Protein AF-A0AAC9FGS7-F1 (afdb_monomer)

Organism: Sphingopyxis macrogoltabida (NCBI:txid33050)

Foldseek 3Di:
DDDDDDDDDDPDPPPPPPPPPQPDEDDQDDQAAWWDWPLAFIWGQDPQAIDTHPDPDGWHWDWDRDSRYIKIWTQKAWEQDPNGIDIDGHDTDIWDWDDDPNFTWIWDFYHPVRDIITIGGDPHRYD

Mean predicted aligned error: 11.91 Å

Solvent-accessible surface area (backbone atoms only — not comparable to full-atom values): 7843 Å² total; per-residue (Å²): 136,88,83,83,82,78,75,93,83,84,85,86,84,84,80,82,75,69,77,76,79,71,60,74,73,57,81,85,67,80,85,65,30,13,26,42,40,86,81,40,67,31,38,27,33,51,98,86,21,35,29,54,47,87,51,88,60,67,40,61,65,45,85,42,87,48,82,82,25,46,35,43,37,36,43,42,46,44,38,74,54,98,92,39,56,44,76,44,81,38,93,80,35,80,30,46,43,41,76,56,97,91,39,64,28,43,39,43,62,32,46,95,86,49,50,72,46,68,25,38,62,46,95,48,71,75,98

Structure (mmCIF, N/CA/C/O backbone):
data_AF-A0AAC9FGS7-F1
#
_entry.id   AF-A0AAC9FGS7-F1
#
loop_
_atom_site.group_PDB
_atom_site.id
_atom_site.type_symbol
_atom_site.label_atom_id
_atom_site.label_alt_id
_atom_site.label_comp_id
_atom_site.label_asym_id
_atom_site.label_entity_id
_atom_site.label_seq_id
_atom_site.pdbx_PDB_ins_code
_atom_site.Cartn_x
_atom_site.Cartn_y
_atom_site.Cartn_z
_atom_site.occupancy
_atom_site.B_iso_or_equiv
_atom_site.auth_seq_id
_atom_site.auth_comp_id
_atom_site.auth_asym_id
_atom_site.auth_atom_id
_atom_site.pdbx_PDB_model_num
ATOM 1 N N . MET A 1 1 ? -31.570 -59.814 35.581 1.00 42.78 1 MET A N 1
ATOM 2 C CA . MET A 1 1 ? -30.372 -59.520 34.770 1.00 42.78 1 MET A CA 1
ATOM 3 C C . MET A 1 1 ? -30.501 -58.082 34.273 1.00 42.78 1 MET A C 1
ATOM 5 O O . MET A 1 1 ? -31.393 -57.783 33.501 1.00 42.78 1 MET A O 1
ATOM 9 N N . ILE A 1 2 ? -29.715 -57.216 34.911 1.00 44.09 2 ILE A N 1
ATOM 10 C CA . ILE A 1 2 ? -29.391 -55.788 34.726 1.00 44.09 2 ILE A CA 1
ATOM 11 C C . ILE A 1 2 ? -30.203 -54.980 33.689 1.00 44.09 2 ILE A C 1
ATOM 13 O O . ILE A 1 2 ? -29.924 -54.978 32.493 1.00 44.09 2 ILE A O 1
ATOM 17 N N . GLN A 1 3 ? -31.130 -54.186 34.225 1.00 46.97 3 GLN A N 1
ATOM 18 C CA . GLN A 1 3 ? -31.809 -53.052 33.604 1.00 46.97 3 GLN A CA 1
ATOM 19 C C . GLN A 1 3 ? -30.875 -51.831 33.690 1.00 46.97 3 GLN A C 1
ATOM 21 O O . GLN A 1 3 ? -30.585 -51.348 34.783 1.00 46.97 3 GLN A O 1
ATOM 26 N N . ARG A 1 4 ? -30.326 -51.375 32.555 1.00 49.75 4 ARG A N 1
ATOM 27 C CA . ARG A 1 4 ? -29.448 -50.194 32.508 1.00 49.75 4 ARG A CA 1
ATOM 28 C C . ARG A 1 4 ? -30.277 -48.920 32.385 1.00 49.75 4 ARG A C 1
ATOM 30 O O . ARG A 1 4 ? -30.693 -48.531 31.299 1.00 49.75 4 ARG A O 1
ATOM 37 N N . SER A 1 5 ? -30.476 -48.274 33.524 1.00 53.34 5 SER A N 1
ATOM 38 C CA . SER A 1 5 ? -30.871 -46.875 33.632 1.00 53.34 5 SER A CA 1
ATOM 39 C C . SER A 1 5 ? -29.739 -45.995 33.090 1.00 53.34 5 SER A C 1
ATOM 41 O O . SER A 1 5 ? -28.646 -45.997 33.651 1.00 53.34 5 SER A O 1
ATOM 43 N N . TYR A 1 6 ? -29.985 -45.247 32.016 1.00 52.84 6 TYR A N 1
ATOM 44 C CA . TYR A 1 6 ? -29.113 -44.151 31.584 1.00 52.84 6 TYR A CA 1
ATOM 45 C C . TYR A 1 6 ? -29.773 -42.837 32.019 1.00 52.84 6 TYR A C 1
ATOM 47 O O . TYR A 1 6 ? -30.696 -42.375 31.344 1.00 52.84 6 TYR A O 1
ATOM 55 N N . PRO A 1 7 ? -29.393 -42.260 33.173 1.00 50.53 7 PRO A N 1
ATOM 56 C CA . PRO A 1 7 ? -29.970 -41.006 33.612 1.00 50.53 7 PRO A CA 1
ATOM 57 C C . PRO A 1 7 ? -29.414 -39.865 32.757 1.00 50.53 7 PRO A C 1
ATOM 59 O O . PRO A 1 7 ? -28.215 -39.790 32.500 1.00 50.53 7 PRO A O 1
ATOM 62 N N . LEU A 1 8 ? -30.326 -38.995 32.321 1.00 53.66 8 LEU A N 1
ATOM 63 C CA . LEU A 1 8 ? -30.176 -37.539 32.285 1.00 53.66 8 LEU A CA 1
ATOM 64 C C . LEU A 1 8 ? -28.730 -37.017 32.406 1.00 53.66 8 LEU A C 1
ATOM 66 O O . LEU A 1 8 ? -28.298 -36.682 33.504 1.00 53.66 8 LEU A O 1
ATOM 70 N N . LEU A 1 9 ? -27.989 -36.902 31.301 1.00 50.91 9 LEU A N 1
ATOM 71 C CA . LEU A 1 9 ? -26.685 -36.214 31.305 1.00 50.91 9 LEU A CA 1
ATOM 72 C C . LEU A 1 9 ? -26.233 -35.748 29.907 1.00 50.91 9 LEU A C 1
ATOM 74 O O . LEU A 1 9 ? -25.047 -35.746 29.603 1.00 50.91 9 LEU A O 1
ATOM 78 N N . ALA A 1 10 ? -27.167 -35.364 29.030 1.00 50.75 10 ALA A N 1
ATOM 79 C CA . ALA A 1 10 ? -26.834 -35.007 27.642 1.00 50.75 10 ALA A CA 1
ATOM 80 C C . ALA A 1 10 ? -27.343 -33.632 27.162 1.00 50.75 10 ALA A C 1
ATOM 82 O O . ALA A 1 10 ? -27.216 -33.328 25.982 1.00 50.75 10 ALA A O 1
ATOM 83 N N . ALA A 1 11 ? -27.898 -32.779 28.032 1.00 52.78 11 ALA A N 1
ATOM 84 C CA . ALA A 1 11 ? -28.608 -31.565 27.596 1.00 52.78 11 ALA A CA 1
ATOM 85 C C . ALA A 1 11 ? -28.064 -30.240 28.173 1.00 52.78 11 ALA A C 1
ATOM 87 O O . ALA A 1 11 ? -28.842 -29.325 28.418 1.00 52.78 11 ALA A O 1
ATOM 88 N N . LEU A 1 12 ? -26.752 -30.116 28.416 1.00 54.19 12 LEU A N 1
ATOM 89 C CA . LEU A 1 12 ? -26.178 -28.928 29.082 1.00 54.19 12 LEU A CA 1
ATOM 90 C C . LEU A 1 12 ? -24.986 -28.259 28.368 1.00 54.19 12 LEU A C 1
ATOM 92 O O . LEU A 1 12 ? -24.291 -27.467 28.991 1.00 54.19 12 LEU A O 1
ATOM 96 N N . PHE A 1 13 ? -24.745 -28.521 27.076 1.00 54.09 13 PHE A N 1
ATOM 97 C CA . PHE A 1 13 ? -23.481 -28.103 26.435 1.00 54.09 13 PHE A CA 1
ATOM 98 C C . PHE A 1 13 ? -23.539 -27.252 25.157 1.00 54.09 13 PHE A C 1
ATOM 100 O O . PHE A 1 13 ? -22.510 -27.127 24.505 1.00 54.09 13 PHE A O 1
ATOM 107 N N . LEU A 1 14 ? -24.656 -26.620 24.771 1.00 52.94 14 LEU A N 1
ATOM 108 C CA . LEU A 1 14 ? -24.696 -25.913 23.469 1.00 52.94 14 LEU A CA 1
ATOM 109 C C . LEU A 1 14 ? -25.181 -24.457 23.478 1.00 52.94 14 LEU A C 1
ATOM 111 O O . LEU A 1 14 ? -25.520 -23.933 22.424 1.00 52.94 14 LEU A O 1
ATOM 115 N N . SER A 1 15 ? -25.157 -23.758 24.616 1.00 51.97 15 SER A N 1
ATOM 116 C CA . SER A 1 15 ? -25.495 -22.323 24.652 1.00 51.97 15 SER A CA 1
ATOM 117 C C . SER A 1 15 ? -24.362 -21.418 25.137 1.00 51.97 15 SER A C 1
ATOM 119 O O . SER A 1 15 ? -24.624 -20.369 25.722 1.00 51.97 15 SER A O 1
ATOM 121 N N . SER A 1 16 ? -23.102 -21.762 24.862 1.00 48.84 16 SER A N 1
ATOM 122 C CA . SER A 1 16 ? -22.055 -20.736 24.796 1.00 48.84 16 SER A CA 1
ATOM 123 C C . SER A 1 16 ? -22.113 -20.082 23.418 1.00 48.84 16 SER A C 1
ATOM 125 O O . SER A 1 16 ? -21.294 -20.353 22.544 1.00 48.84 16 SER A O 1
ATOM 127 N N . CYS A 1 17 ? -23.104 -19.203 23.229 1.00 62.75 17 CYS A N 1
ATOM 128 C CA . CYS A 1 17 ? -22.972 -18.081 22.304 1.00 62.75 17 CYS A CA 1
ATOM 129 C C . CYS A 1 17 ? -21.838 -17.215 22.852 1.00 62.75 17 CYS A C 1
ATOM 131 O O . CYS A 1 17 ? -22.074 -16.272 23.604 1.00 62.75 17 CYS A O 1
ATOM 133 N N . SER A 1 18 ? -20.598 -17.592 22.545 1.00 52.81 18 SER A N 1
ATOM 134 C CA . SER A 1 18 ? -19.448 -16.722 22.719 1.00 52.81 18 SER A CA 1
ATOM 135 C C . SER A 1 18 ? -19.808 -15.417 22.022 1.00 52.81 18 SER A C 1
ATOM 137 O O . SER A 1 18 ? -19.987 -15.407 20.803 1.00 52.81 18 SER A O 1
ATOM 139 N N . SER A 1 19 ? -20.004 -14.342 22.787 1.00 54.31 19 SER A N 1
ATOM 140 C CA . SER A 1 19 ? -20.103 -13.011 22.213 1.00 54.31 19 SER A CA 1
ATOM 141 C C . SER A 1 19 ? -18.804 -12.807 21.455 1.00 54.31 19 SER A C 1
ATOM 143 O O . SER A 1 19 ? -17.740 -12.682 22.060 1.00 54.31 19 SER A O 1
ATOM 145 N N . VAL A 1 20 ? -18.867 -12.891 20.128 1.00 55.31 20 VAL A N 1
ATOM 146 C CA . VAL A 1 20 ? -17.764 -12.449 19.291 1.00 55.31 20 VAL A CA 1
ATOM 147 C C . VAL A 1 20 ? -17.617 -10.978 19.639 1.00 55.31 20 VAL A C 1
ATOM 149 O O . VAL A 1 20 ? -18.497 -10.185 19.311 1.00 55.31 20 VAL A O 1
ATOM 152 N N . ASP A 1 21 ? -16.570 -10.646 20.394 1.00 58.16 21 ASP A N 1
ATOM 153 C CA . ASP A 1 21 ? -16.188 -9.267 20.660 1.00 58.16 21 ASP A CA 1
ATOM 154 C C . ASP A 1 21 ? -15.822 -8.662 19.308 1.00 58.16 21 ASP A C 1
ATOM 156 O O . ASP A 1 21 ? -14.695 -8.783 18.819 1.00 58.16 21 ASP A O 1
ATOM 160 N N . GLU A 1 22 ? -16.830 -8.102 18.637 1.00 54.25 22 GLU A N 1
ATOM 161 C CA . GLU A 1 22 ? -16.632 -7.444 17.363 1.00 54.25 22 GLU A CA 1
ATOM 162 C C . GLU A 1 22 ? -15.659 -6.283 17.607 1.00 54.25 22 GLU A C 1
ATOM 164 O O . GLU A 1 22 ? -15.899 -5.436 18.478 1.00 54.25 22 GLU A O 1
ATOM 169 N N . PRO A 1 23 ? -14.527 -6.235 16.881 1.00 58.00 23 PRO A N 1
ATOM 170 C CA . PRO A 1 23 ? -13.547 -5.184 17.071 1.00 58.00 23 PRO A CA 1
ATOM 171 C C . PRO A 1 23 ? -14.216 -3.827 16.856 1.00 58.00 23 PRO A C 1
ATOM 173 O O . PRO A 1 23 ? -14.964 -3.631 15.895 1.00 58.00 23 PRO A O 1
ATOM 176 N N . ARG A 1 24 ? -13.950 -2.887 17.769 1.00 58.12 24 ARG A N 1
ATOM 177 C CA . ARG A 1 24 ? -14.553 -1.551 17.734 1.00 58.12 24 ARG A CA 1
ATOM 178 C C . ARG A 1 24 ? -14.324 -0.897 16.373 1.00 58.12 24 ARG A C 1
ATOM 180 O O . ARG A 1 24 ? -13.230 -0.975 15.811 1.00 58.12 24 ARG A O 1
ATOM 187 N N . ALA A 1 25 ? -15.357 -0.218 15.876 1.00 57.16 25 ALA A N 1
ATOM 188 C CA . ALA A 1 25 ? -15.261 0.571 14.659 1.00 57.16 25 ALA A CA 1
ATOM 189 C C . ALA A 1 25 ? -14.116 1.585 14.789 1.00 57.16 25 ALA A C 1
ATOM 191 O O . ALA A 1 25 ? -14.049 2.343 15.756 1.00 57.16 25 ALA A O 1
ATOM 192 N N . VAL A 1 26 ? -13.210 1.569 13.817 1.00 61.78 26 VAL A N 1
ATOM 193 C CA . VAL A 1 26 ? -12.047 2.455 13.793 1.00 61.78 26 VAL A CA 1
ATOM 194 C C . VAL A 1 26 ? -12.418 3.810 13.181 1.00 61.78 26 VAL A C 1
ATOM 196 O O . VAL A 1 26 ? -13.411 3.907 12.452 1.00 61.78 26 VAL A O 1
ATOM 199 N N . ASP A 1 27 ? -11.632 4.846 13.494 1.00 63.97 27 ASP A N 1
ATOM 200 C CA . ASP A 1 27 ? -11.734 6.186 12.907 1.00 63.97 27 ASP A CA 1
ATOM 201 C C . ASP A 1 27 ? -11.854 6.100 11.370 1.00 63.97 27 ASP A C 1
ATOM 203 O O . ASP A 1 27 ? -11.002 5.472 10.734 1.00 63.97 27 ASP A O 1
ATOM 207 N N . PRO A 1 28 ? -12.911 6.678 10.761 1.00 59.09 28 PRO A N 1
ATOM 208 C CA . PRO A 1 28 ? -13.094 6.681 9.315 1.00 59.09 28 PRO A CA 1
ATOM 209 C C . PRO A 1 28 ? -12.153 7.639 8.562 1.00 59.09 28 PRO A C 1
ATOM 211 O O . PRO A 1 28 ? -12.255 7.735 7.337 1.00 59.09 28 PRO A O 1
ATOM 214 N N . ALA A 1 29 ? -11.290 8.391 9.254 1.00 67.31 29 ALA A N 1
ATOM 215 C CA . ALA A 1 29 ? -10.366 9.322 8.622 1.00 67.31 29 ALA A CA 1
ATOM 216 C C . ALA A 1 29 ? -9.437 8.606 7.617 1.00 67.31 29 ALA A C 1
ATOM 218 O O . ALA A 1 29 ? -8.874 7.555 7.939 1.00 67.31 29 ALA A O 1
ATOM 219 N N . PRO A 1 30 ? -9.231 9.168 6.408 1.00 70.75 30 PRO A N 1
ATOM 220 C CA . PRO A 1 30 ? -8.329 8.604 5.410 1.00 70.75 30 PRO A CA 1
ATOM 221 C C . PRO A 1 30 ? -6.943 8.284 5.979 1.00 70.75 30 PRO A C 1
ATOM 223 O O . PRO A 1 30 ? -6.328 9.114 6.651 1.00 70.75 30 PRO A O 1
ATOM 226 N N . VAL A 1 31 ? -6.406 7.106 5.652 1.00 80.88 31 VAL A N 1
ATOM 227 C CA . VAL A 1 31 ? -5.071 6.671 6.088 1.00 80.88 31 VAL A CA 1
ATOM 228 C C . VAL A 1 31 ? -3.966 7.294 5.243 1.00 80.88 31 VAL A C 1
ATOM 230 O O . VAL A 1 31 ? -3.212 6.617 4.552 1.00 80.88 31 VAL A O 1
ATOM 233 N N . LEU A 1 32 ? -3.855 8.618 5.301 1.00 88.12 32 LEU A N 1
ATOM 234 C CA . LEU A 1 32 ? -2.857 9.367 4.544 1.00 88.12 32 LEU A CA 1
ATOM 235 C C . LEU A 1 32 ? -1.447 9.196 5.127 1.00 88.12 32 LEU A C 1
ATOM 237 O O . LEU A 1 32 ? -1.235 9.168 6.348 1.00 88.12 32 LEU A O 1
ATOM 241 N N . GLY A 1 33 ? -0.467 9.137 4.231 1.00 90.56 33 GLY A N 1
ATOM 242 C CA . GLY A 1 33 ? 0.951 9.109 4.568 1.00 90.5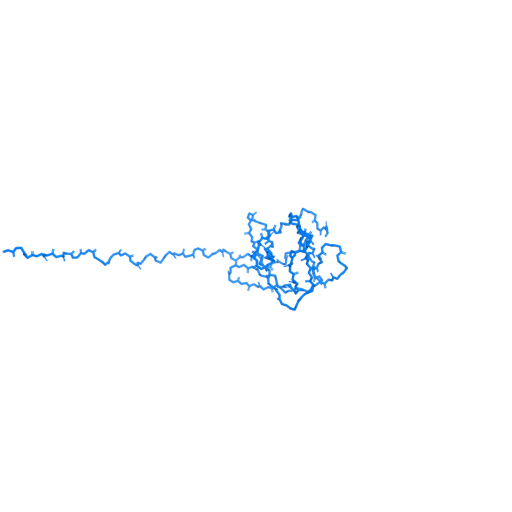6 33 GLY A CA 1
ATOM 243 C C . GLY A 1 33 ? 1.752 8.110 3.744 1.00 90.56 33 GLY A C 1
ATOM 244 O O . GLY A 1 33 ? 1.266 7.528 2.774 1.00 90.56 33 GLY A O 1
ATOM 245 N N . CYS A 1 34 ? 2.998 7.933 4.161 1.00 91.50 34 CYS A N 1
ATOM 246 C CA . CYS A 1 34 ? 3.904 6.931 3.631 1.00 91.50 34 CYS A CA 1
ATOM 247 C C . CYS A 1 34 ? 3.746 5.609 4.395 1.00 91.50 34 CYS A C 1
ATOM 249 O O . CYS A 1 34 ? 3.671 5.598 5.627 1.00 91.50 34 CYS A O 1
ATOM 251 N N . TYR A 1 35 ? 3.761 4.496 3.667 1.00 92.38 35 TYR A N 1
ATOM 252 C CA . TYR A 1 35 ? 3.795 3.153 4.223 1.00 92.38 35 TYR A CA 1
ATOM 253 C C . TYR A 1 35 ? 4.913 2.336 3.594 1.00 92.38 35 TYR A C 1
ATOM 255 O O . TYR A 1 35 ? 5.089 2.335 2.377 1.00 92.38 35 TYR A O 1
ATOM 263 N N . VAL A 1 36 ? 5.628 1.582 4.422 1.00 92.31 36 VAL A N 1
ATOM 264 C CA . VAL A 1 36 ? 6.750 0.743 3.992 1.00 92.31 36 VAL A CA 1
ATOM 265 C C . VAL A 1 36 ? 6.568 -0.692 4.469 1.00 92.31 36 VAL A C 1
ATOM 267 O O . VAL A 1 36 ? 5.994 -0.944 5.533 1.00 92.31 36 VAL A O 1
ATOM 270 N N . ALA A 1 37 ? 7.077 -1.629 3.678 1.00 90.88 37 ALA A N 1
ATOM 271 C CA . ALA A 1 37 ? 7.221 -3.031 4.032 1.00 90.88 37 ALA A CA 1
ATOM 272 C C . ALA A 1 37 ? 8.607 -3.510 3.587 1.00 90.88 37 ALA A C 1
ATOM 274 O O . ALA A 1 37 ? 9.203 -2.951 2.667 1.00 90.88 37 ALA A O 1
ATOM 275 N N . VAL A 1 38 ? 9.128 -4.532 4.262 1.00 85.94 38 VAL A N 1
ATOM 276 C CA . VAL A 1 38 ? 10.418 -5.136 3.909 1.00 85.94 38 VAL A CA 1
ATOM 277 C C . VAL A 1 38 ? 10.300 -5.796 2.530 1.00 85.94 38 VAL A C 1
ATOM 279 O O . VAL A 1 38 ? 9.303 -6.469 2.256 1.00 85.94 38 VAL A O 1
ATOM 282 N N . ASP A 1 39 ? 11.302 -5.571 1.678 1.00 83.38 39 ASP A N 1
ATOM 283 C CA . ASP A 1 39 ? 11.415 -6.106 0.311 1.00 83.38 39 ASP A CA 1
ATOM 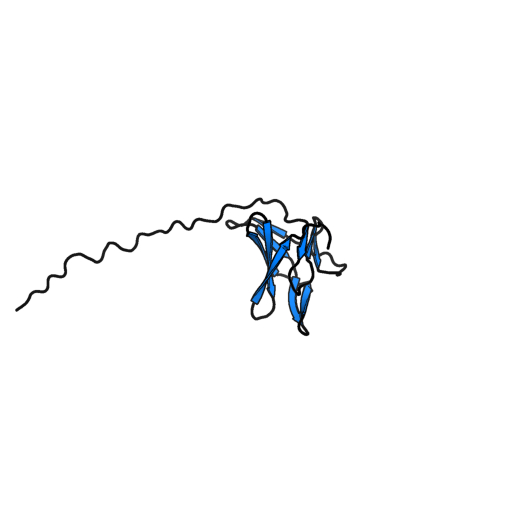284 C C . ASP A 1 39 ? 10.262 -5.737 -0.638 1.00 83.38 39 ASP A C 1
ATOM 286 O O . ASP A 1 39 ? 10.010 -6.433 -1.622 1.00 83.38 39 ASP A O 1
ATOM 290 N N . ALA A 1 40 ? 9.554 -4.639 -0.359 1.00 84.25 40 ALA A N 1
ATOM 291 C CA . ALA A 1 40 ? 8.430 -4.176 -1.162 1.00 84.25 40 ALA A CA 1
ATOM 292 C C . ALA A 1 40 ? 8.523 -2.662 -1.441 1.00 84.25 40 ALA A C 1
ATOM 294 O O . ALA A 1 40 ? 8.903 -1.900 -0.547 1.00 84.25 40 ALA A O 1
ATOM 295 N N . PRO A 1 41 ? 8.137 -2.186 -2.641 1.00 86.75 41 PRO A N 1
ATOM 296 C CA . PRO A 1 41 ? 8.029 -0.756 -2.917 1.00 86.75 41 PRO A CA 1
ATOM 297 C C . PRO A 1 41 ? 7.137 -0.031 -1.905 1.00 86.75 41 PRO A C 1
ATOM 299 O O . PRO A 1 41 ? 6.097 -0.555 -1.497 1.00 86.75 41 PRO A O 1
ATOM 302 N N . ALA A 1 42 ? 7.530 1.184 -1.522 1.00 90.25 42 ALA A N 1
ATOM 303 C CA . ALA A 1 42 ? 6.766 2.004 -0.592 1.00 90.25 42 ALA A CA 1
ATOM 304 C C . ALA A 1 42 ? 5.421 2.450 -1.191 1.00 90.25 42 ALA A C 1
ATOM 306 O O . ALA A 1 42 ? 5.298 2.624 -2.402 1.00 90.25 42 ALA A O 1
ATOM 307 N N . LEU A 1 43 ? 4.414 2.651 -0.343 1.00 89.44 43 LEU A N 1
ATOM 308 C CA . LEU A 1 43 ? 3.093 3.132 -0.736 1.00 89.44 43 LEU A CA 1
ATOM 309 C C . LEU A 1 43 ? 2.887 4.537 -0.182 1.00 89.44 43 LEU A C 1
ATOM 311 O O . LEU A 1 43 ? 2.883 4.744 1.032 1.00 89.44 43 LEU A O 1
ATOM 315 N N . ARG A 1 44 ? 2.665 5.504 -1.067 1.00 91.50 44 ARG A N 1
ATOM 316 C CA . ARG A 1 44 ? 2.386 6.890 -0.694 1.00 91.50 44 ARG A CA 1
ATOM 317 C C . ARG A 1 44 ? 0.906 7.174 -0.909 1.00 91.50 44 ARG A C 1
ATOM 319 O O . ARG A 1 44 ? 0.466 7.346 -2.043 1.00 91.50 44 ARG A O 1
ATOM 326 N N . VAL A 1 45 ? 0.142 7.232 0.179 1.00 89.62 45 VAL A N 1
ATOM 327 C CA . VAL A 1 45 ? -1.310 7.454 0.172 1.00 89.62 45 VAL A CA 1
ATOM 328 C C . VAL A 1 45 ? -1.597 8.938 0.397 1.00 89.62 45 VAL A C 1
ATOM 330 O O . VAL A 1 45 ? -1.310 9.486 1.464 1.00 89.62 45 VAL A O 1
ATOM 333 N N . ARG A 1 46 ? -2.170 9.608 -0.604 1.00 90.25 46 ARG A N 1
ATOM 334 C CA . ARG A 1 46 ? -2.544 11.032 -0.568 1.00 90.25 46 ARG A CA 1
ATOM 335 C C . ARG A 1 46 ? -4.023 11.201 -0.903 1.00 90.25 46 ARG A C 1
ATOM 337 O O . ARG A 1 46 ? -4.682 10.262 -1.312 1.00 90.25 46 ARG A O 1
ATOM 344 N N . HIS A 1 47 ? -4.560 12.408 -0.754 1.00 87.69 47 HIS A N 1
ATOM 345 C CA . HIS A 1 47 ? -5.948 12.693 -1.143 1.00 87.69 47 HIS A CA 1
ATOM 346 C C . HIS A 1 47 ? -6.188 12.551 -2.658 1.00 87.69 47 HIS A C 1
ATOM 348 O O . HIS A 1 47 ? -7.316 12.312 -3.071 1.00 87.69 47 HIS A O 1
ATOM 354 N N . THR A 1 48 ? -5.140 12.682 -3.478 1.00 88.56 48 THR A N 1
ATOM 355 C CA . THR A 1 48 ? -5.204 12.532 -4.940 1.00 88.56 48 THR A CA 1
ATOM 356 C C . THR A 1 48 ? -5.114 11.088 -5.424 1.00 88.56 48 THR A C 1
ATOM 358 O O . THR A 1 48 ? -5.381 10.836 -6.594 1.00 88.56 48 THR A O 1
ATOM 361 N N . GLY A 1 49 ? -4.716 10.147 -4.566 1.00 88.44 49 GLY A N 1
ATOM 362 C CA . GLY A 1 49 ? -4.482 8.762 -4.961 1.00 88.44 49 GLY A CA 1
ATOM 363 C C . GLY A 1 49 ? -3.289 8.131 -4.249 1.00 88.44 49 GLY A C 1
ATOM 364 O O . GLY A 1 49 ? -2.787 8.648 -3.247 1.00 88.44 49 GLY A O 1
ATOM 365 N N . ILE A 1 50 ? -2.840 6.999 -4.782 1.00 88.19 50 ILE A N 1
ATOM 366 C CA . ILE A 1 50 ? -1.733 6.201 -4.258 1.00 88.19 50 ILE A CA 1
ATOM 367 C C . ILE A 1 50 ? -0.616 6.143 -5.288 1.00 88.19 50 ILE A C 1
ATOM 369 O O . ILE A 1 50 ? -0.859 5.858 -6.457 1.00 88.19 50 ILE A O 1
ATOM 373 N N . ARG A 1 51 ? 0.615 6.388 -4.841 1.00 89.56 51 ARG A N 1
ATOM 374 C CA . ARG A 1 51 ? 1.827 6.125 -5.627 1.00 89.56 51 ARG A CA 1
ATOM 375 C C . ARG A 1 51 ? 2.579 4.945 -5.040 1.00 89.56 51 ARG A C 1
ATOM 377 O O . ARG A 1 51 ? 2.578 4.758 -3.823 1.00 89.56 51 ARG A O 1
ATOM 384 N N . ILE A 1 52 ? 3.216 4.171 -5.912 1.00 87.19 52 ILE A N 1
ATOM 385 C CA . ILE A 1 52 ? 3.944 2.958 -5.543 1.00 87.19 52 ILE A CA 1
ATOM 386 C C . ILE A 1 52 ? 5.408 3.113 -5.943 1.00 87.19 52 ILE A C 1
ATOM 388 O O . ILE A 1 52 ? 5.726 3.262 -7.125 1.00 87.19 52 ILE A O 1
ATOM 392 N N . GLY A 1 53 ? 6.301 3.076 -4.958 1.00 87.12 53 GLY A N 1
ATOM 393 C CA . GLY A 1 53 ? 7.726 3.326 -5.140 1.00 87.12 53 GLY A CA 1
ATOM 394 C 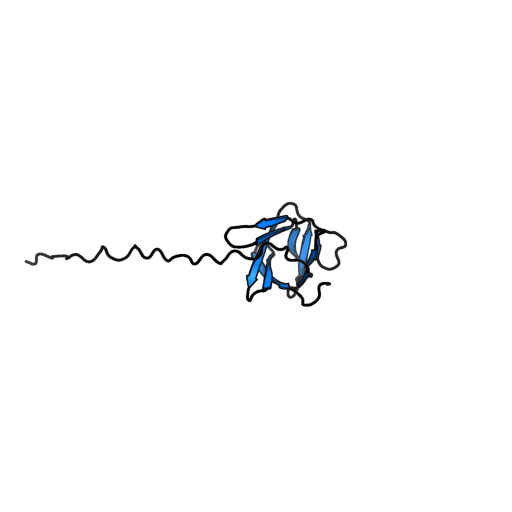C . GLY A 1 53 ? 7.978 4.625 -5.907 1.00 87.12 53 GLY A C 1
ATOM 395 O O . GLY A 1 53 ? 7.402 5.666 -5.603 1.00 87.12 53 GLY A O 1
ATOM 396 N N . GLN A 1 54 ? 8.819 4.544 -6.938 1.00 84.50 54 GLN A N 1
ATOM 397 C CA . GLN A 1 54 ? 9.171 5.680 -7.796 1.00 84.50 54 GLN A CA 1
ATOM 398 C C . GLN A 1 54 ? 8.248 5.840 -9.018 1.00 84.50 54 GLN A C 1
ATOM 400 O O . GLN A 1 54 ? 8.522 6.668 -9.887 1.00 84.50 54 GLN A O 1
ATOM 405 N N . ASN A 1 55 ? 7.153 5.074 -9.117 1.00 82.12 55 ASN A N 1
ATOM 406 C CA . ASN A 1 55 ? 6.244 5.171 -10.258 1.00 82.12 55 ASN A CA 1
ATOM 407 C C . ASN A 1 55 ? 5.603 6.585 -10.319 1.00 82.12 55 ASN A C 1
ATOM 409 O O . ASN A 1 55 ? 5.107 7.086 -9.295 1.00 82.12 55 ASN A O 1
ATOM 413 N N . PRO A 1 56 ? 5.644 7.279 -11.478 1.00 80.75 56 PRO A N 1
ATOM 414 C CA . PRO A 1 56 ? 4.969 8.564 -11.662 1.00 80.75 56 PRO A CA 1
ATOM 415 C C . PRO A 1 56 ? 3.438 8.472 -11.627 1.00 80.75 56 PRO A C 1
ATOM 417 O O . PRO A 1 56 ? 2.786 9.467 -11.311 1.00 80.75 56 PRO A O 1
ATOM 420 N N . GLU A 1 57 ? 2.870 7.308 -11.931 1.00 85.94 57 GLU A N 1
ATOM 421 C CA . GLU A 1 57 ? 1.429 7.087 -11.984 1.00 85.94 57 GLU A CA 1
ATOM 422 C C . GLU A 1 57 ? 0.778 7.180 -10.597 1.00 85.94 57 GLU A C 1
ATOM 424 O O . GLU A 1 57 ? 1.296 6.669 -9.599 1.00 85.94 57 GLU A O 1
ATOM 429 N N . VAL A 1 58 ? -0.382 7.838 -10.545 1.00 87.81 58 VAL A N 1
ATOM 430 C CA . VAL A 1 58 ? -1.207 7.969 -9.342 1.00 87.81 58 VAL A CA 1
ATOM 431 C C . VAL A 1 58 ? -2.445 7.104 -9.519 1.00 87.81 58 VAL A C 1
ATOM 433 O O . VAL A 1 58 ? -3.305 7.402 -10.345 1.00 87.81 58 VAL A O 1
ATOM 436 N N . LEU A 1 59 ? -2.548 6.050 -8.716 1.00 85.25 59 LEU A N 1
ATOM 437 C CA . LEU A 1 59 ? -3.696 5.159 -8.734 1.00 85.25 59 LEU A CA 1
ATOM 438 C C . LEU A 1 59 ? -4.844 5.764 -7.925 1.00 85.25 59 LEU A C 1
ATOM 440 O O . LEU A 1 59 ? -4.630 6.172 -6.775 1.00 85.25 59 LEU A O 1
ATOM 444 N N . PRO A 1 60 ? -6.071 5.803 -8.466 1.00 84.81 60 PRO A N 1
ATOM 445 C CA . PRO A 1 60 ? -7.225 6.161 -7.662 1.00 84.81 60 PRO A CA 1
ATOM 446 C C . PRO A 1 60 ? -7.446 5.084 -6.597 1.00 84.81 60 PRO A C 1
ATOM 448 O O . PRO A 1 60 ? -7.103 3.921 -6.785 1.00 84.81 60 PRO A O 1
ATOM 451 N N . PHE A 1 61 ? -8.056 5.445 -5.477 1.00 82.56 61 PHE A N 1
ATOM 452 C CA . PHE A 1 61 ? -8.505 4.465 -4.494 1.00 82.56 61 PHE A CA 1
ATOM 453 C C . PHE A 1 61 ? -9.892 4.836 -3.996 1.00 82.56 61 PHE A C 1
ATOM 455 O O . PHE A 1 61 ? -10.357 5.968 -4.154 1.00 82.56 61 PHE A O 1
ATOM 462 N N . ARG A 1 62 ? -10.545 3.879 -3.343 1.00 78.25 62 ARG A N 1
ATOM 463 C CA . ARG A 1 62 ? -11.810 4.105 -2.646 1.00 78.25 62 ARG A CA 1
ATOM 464 C C . ARG A 1 62 ? -11.700 3.663 -1.195 1.00 78.25 62 ARG A C 1
ATOM 466 O O . ARG A 1 62 ? -11.172 2.591 -0.907 1.00 78.25 62 ARG A O 1
ATOM 473 N N . TYR A 1 63 ? -12.217 4.500 -0.298 1.00 77.19 63 TYR A N 1
ATOM 474 C CA . TYR A 1 63 ? -12.407 4.153 1.106 1.00 77.19 63 TYR A CA 1
ATOM 475 C C . TYR A 1 63 ? -13.779 3.529 1.302 1.00 77.19 63 TYR A C 1
ATOM 477 O O . TYR A 1 63 ? -14.799 4.139 0.983 1.00 77.19 63 TYR A O 1
ATOM 485 N N . GLU A 1 64 ? -13.803 2.332 1.877 1.00 75.50 64 GLU A N 1
ATOM 486 C CA . GLU A 1 64 ? -15.038 1.665 2.260 1.00 75.50 64 GLU A CA 1
ATOM 487 C C . GLU A 1 64 ? -15.045 1.385 3.759 1.00 75.50 64 GLU A C 1
ATOM 489 O O . GLU A 1 64 ? -14.221 0.630 4.282 1.00 75.50 64 GLU A O 1
ATO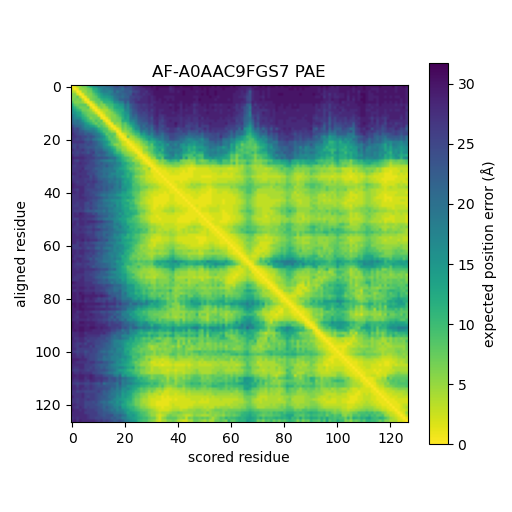M 494 N N . LYS A 1 65 ? -16.019 1.971 4.459 1.00 70.69 65 LYS A N 1
ATOM 495 C CA . LYS A 1 65 ? -16.284 1.639 5.857 1.00 70.69 65 LYS A CA 1
ATOM 496 C C . LYS A 1 65 ? -17.042 0.315 5.916 1.00 70.69 65 LYS A C 1
ATOM 498 O O . LYS A 1 65 ? -18.119 0.179 5.337 1.00 70.69 65 LYS A O 1
ATOM 503 N N . ARG A 1 66 ? -16.497 -0.664 6.633 1.00 67.81 66 ARG A N 1
ATOM 504 C CA . ARG A 1 66 ? -17.119 -1.970 6.885 1.00 67.81 66 ARG A CA 1
ATOM 505 C C . ARG A 1 66 ? -17.313 -2.159 8.393 1.00 67.81 66 ARG A C 1
ATOM 507 O O . ARG A 1 66 ? -16.699 -1.459 9.195 1.00 67.81 66 ARG A O 1
ATOM 514 N N . LYS A 1 67 ? -18.163 -3.114 8.794 1.00 56.22 67 LYS A N 1
ATOM 515 C CA . LYS A 1 67 ? -18.444 -3.399 10.219 1.00 56.22 67 LYS A CA 1
ATOM 516 C C . LYS A 1 67 ? -17.171 -3.643 11.047 1.00 56.22 67 LYS A C 1
ATOM 518 O O . LYS A 1 67 ? -17.106 -3.210 12.184 1.00 56.22 67 LYS A O 1
ATOM 523 N N . VAL A 1 68 ? -16.151 -4.264 10.447 1.00 58.28 68 VAL A N 1
ATOM 524 C CA . VAL A 1 68 ? -14.893 -4.667 11.108 1.00 58.28 68 VAL A CA 1
ATOM 525 C C . VAL A 1 68 ? -13.684 -3.781 10.760 1.00 58.28 68 VAL A C 1
ATOM 527 O O . VAL A 1 68 ? -12.544 -4.237 10.853 1.00 58.28 68 VAL A O 1
ATOM 530 N N . GLY A 1 69 ? -13.906 -2.541 10.305 1.00 64.00 69 GLY A N 1
ATOM 531 C CA . GLY A 1 69 ? -12.837 -1.572 10.022 1.00 64.00 69 GLY A CA 1
ATOM 532 C C . GLY A 1 69 ? -12.949 -0.898 8.654 1.00 64.00 69 GLY A C 1
ATOM 533 O O . GLY A 1 69 ? -14.034 -0.792 8.082 1.00 64.00 69 GLY A O 1
ATOM 534 N N . MET A 1 70 ? -11.817 -0.428 8.130 1.00 70.75 70 MET A N 1
ATOM 535 C CA . MET A 1 70 ? -11.745 0.244 6.833 1.00 70.75 70 MET A CA 1
ATOM 536 C C . MET A 1 70 ? -11.070 -0.626 5.774 1.00 70.75 70 MET A C 1
ATOM 538 O O . MET A 1 70 ? -10.076 -1.303 6.033 1.00 70.75 70 MET A O 1
ATOM 542 N N . VAL A 1 71 ? -11.607 -0.588 4.560 1.00 70.06 71 VAL A N 1
ATOM 543 C CA . VAL A 1 71 ? -11.021 -1.232 3.383 1.00 70.06 71 VAL A CA 1
ATOM 544 C C . VAL A 1 71 ? -10.567 -0.143 2.421 1.00 70.06 71 VAL A C 1
ATOM 546 O O . VAL A 1 71 ? -11.287 0.831 2.192 1.00 70.06 71 VAL A O 1
ATOM 549 N N . LEU A 1 72 ? -9.363 -0.316 1.880 1.00 74.62 7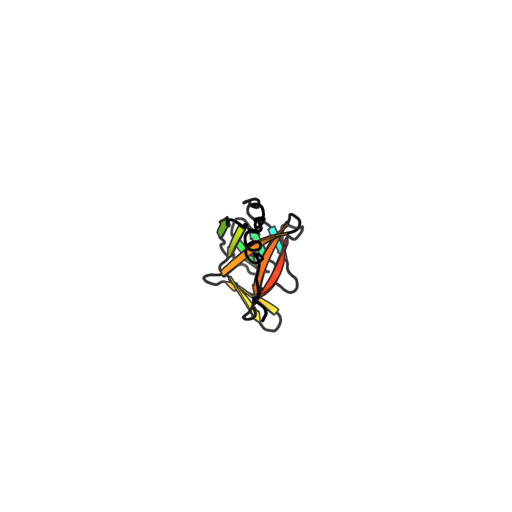2 LEU A N 1
ATOM 550 C CA . LEU A 1 72 ? -8.793 0.539 0.852 1.00 74.62 72 LEU A CA 1
ATOM 551 C C . LEU A 1 72 ? -8.796 -0.259 -0.455 1.00 74.62 72 LEU A C 1
ATOM 553 O O . LEU A 1 72 ? -8.021 -1.198 -0.624 1.00 74.62 72 LEU A O 1
ATOM 557 N N . ALA A 1 73 ? -9.708 0.068 -1.365 1.00 74.50 73 ALA A N 1
ATOM 558 C CA . ALA A 1 73 ? -9.760 -0.571 -2.677 1.00 74.50 73 ALA A CA 1
ATOM 559 C C . ALA A 1 73 ? -8.834 0.185 -3.635 1.00 74.50 73 ALA A C 1
ATOM 561 O O . ALA A 1 73 ? -9.013 1.391 -3.820 1.00 74.50 73 ALA A O 1
ATOM 562 N N . ILE A 1 74 ? -7.848 -0.511 -4.210 1.00 74.56 74 ILE A N 1
ATOM 563 C CA . ILE A 1 74 ? -6.832 0.076 -5.092 1.00 74.56 74 ILE A CA 1
ATOM 564 C C . ILE A 1 74 ? -6.715 -0.809 -6.341 1.00 74.56 74 ILE A C 1
ATOM 566 O O . ILE A 1 74 ? -6.513 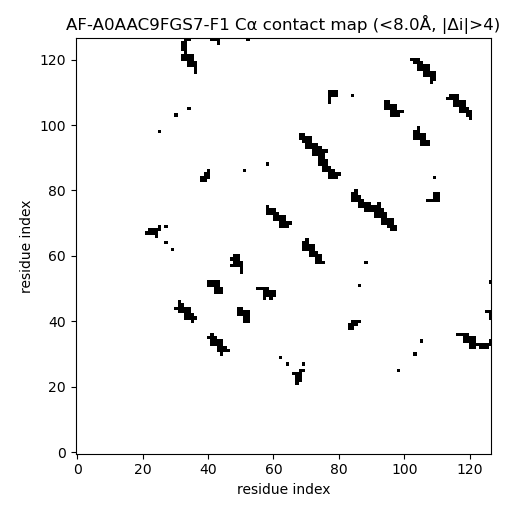-2.016 -6.203 1.00 74.56 74 ILE A O 1
ATOM 570 N N . PRO A 1 75 ? -6.808 -0.247 -7.554 1.00 71.56 75 PRO A N 1
ATOM 571 C CA . PRO A 1 75 ? -6.697 -0.991 -8.801 1.00 71.56 75 PRO A CA 1
ATOM 572 C C . PRO A 1 75 ? -5.227 -1.345 -9.103 1.00 71.56 75 PRO A C 1
ATOM 574 O O . PRO A 1 75 ? -4.570 -0.690 -9.911 1.00 71.56 75 PRO A O 1
ATOM 577 N N . MET A 1 76 ? -4.673 -2.360 -8.430 1.00 74.50 76 MET A N 1
ATOM 578 C CA . MET A 1 76 ? -3.286 -2.812 -8.631 1.00 74.50 76 MET A CA 1
ATOM 579 C C . MET A 1 76 ? -3.086 -4.312 -8.360 1.00 74.50 76 MET A C 1
ATOM 581 O O . MET A 1 76 ? -3.661 -4.858 -7.431 1.00 74.50 76 MET A O 1
ATOM 585 N N . VAL A 1 77 ? -2.243 -4.972 -9.155 1.00 72.69 77 VAL A N 1
ATOM 586 C CA . VAL A 1 77 ? -1.727 -6.334 -8.950 1.00 72.69 77 VAL A CA 1
ATOM 587 C C . VAL A 1 77 ? -0.399 -6.262 -8.215 1.00 72.69 77 VAL A C 1
ATOM 589 O O . VAL A 1 77 ? 0.442 -5.417 -8.519 1.00 72.69 77 VAL A O 1
ATOM 592 N N . ALA A 1 78 ? -0.186 -7.204 -7.301 1.00 74.88 78 ALA A N 1
ATOM 593 C CA . ALA A 1 78 ? 1.103 -7.445 -6.675 1.00 74.88 78 ALA A CA 1
ATOM 594 C C . ALA A 1 78 ? 1.606 -8.854 -7.040 1.00 74.88 78 ALA A C 1
ATOM 596 O O . ALA A 1 78 ? 0.950 -9.857 -6.747 1.00 74.88 78 ALA A O 1
ATOM 597 N N . SER A 1 79 ? 2.764 -8.939 -7.688 1.00 73.69 79 SER A N 1
ATOM 598 C CA . SER A 1 79 ? 3.368 -10.184 -8.171 1.00 73.69 79 SER A CA 1
ATOM 599 C C . SER A 1 79 ? 4.798 -10.345 -7.669 1.00 73.69 79 SER A C 1
ATOM 601 O O . SER A 1 79 ? 5.478 -9.363 -7.390 1.00 73.69 79 SER A O 1
ATOM 603 N N . VAL A 1 80 ? 5.275 -11.586 -7.593 1.00 75.19 80 VAL A N 1
ATOM 604 C CA . VAL A 1 80 ? 6.695 -11.882 -7.364 1.00 75.19 80 VAL A CA 1
ATOM 605 C C . VAL A 1 80 ? 7.347 -12.097 -8.729 1.00 75.19 80 VAL A C 1
ATOM 607 O O . VAL A 1 80 ? 6.944 -13.001 -9.458 1.00 75.19 80 VAL A O 1
ATOM 610 N N . SER A 1 81 ? 8.331 -11.276 -9.091 1.00 71.50 81 SER A N 1
ATOM 611 C CA . SER A 1 81 ? 9.048 -11.360 -10.369 1.00 71.50 81 SER A CA 1
ATOM 612 C C . SER A 1 81 ? 10.550 -11.226 -10.130 1.00 71.50 81 SER A C 1
ATOM 614 O O . SER A 1 81 ? 10.990 -10.319 -9.426 1.00 71.50 81 SER A O 1
ATOM 616 N N . GLY A 1 82 ? 11.350 -12.159 -10.658 1.00 71.94 82 GLY A N 1
ATOM 617 C CA . GLY A 1 82 ? 12.816 -12.116 -10.537 1.00 71.94 82 GLY A CA 1
ATOM 618 C C . GLY A 1 82 ? 13.356 -12.124 -9.098 1.00 71.94 82 GLY A C 1
ATOM 619 O O . GLY A 1 82 ? 14.442 -11.610 -8.858 1.00 71.94 82 GLY A O 1
ATOM 620 N N . GLY A 1 83 ? 12.598 -12.665 -8.137 1.00 71.75 83 GLY A N 1
ATOM 621 C CA . GLY A 1 83 ? 12.957 -12.665 -6.711 1.00 71.75 83 GLY A CA 1
ATOM 622 C C . GLY A 1 83 ? 12.556 -11.401 -5.939 1.00 71.75 83 GLY A C 1
ATOM 623 O O . GLY A 1 83 ? 12.798 -11.342 -4.737 1.00 71.75 83 GLY A O 1
ATOM 624 N N . GLY A 1 84 ? 11.919 -10.420 -6.589 1.00 71.56 84 GLY A N 1
ATOM 625 C CA . GLY A 1 84 ? 11.419 -9.192 -5.965 1.00 71.56 84 GLY A CA 1
ATOM 626 C C . GLY A 1 84 ? 9.896 -9.059 -6.020 1.00 71.56 84 GLY A C 1
ATOM 627 O O . GLY A 1 84 ? 9.226 -9.699 -6.834 1.00 71.56 84 GLY A O 1
ATOM 628 N N . LEU A 1 85 ? 9.346 -8.211 -5.147 1.00 76.44 85 LEU A N 1
ATOM 629 C CA . LEU A 1 85 ? 7.936 -7.823 -5.186 1.00 76.44 85 LEU A CA 1
ATOM 630 C C . LEU A 1 85 ? 7.733 -6.697 -6.205 1.00 76.44 85 LEU A C 1
ATOM 632 O O . LEU A 1 85 ? 8.342 -5.633 -6.107 1.00 76.44 85 LEU A O 1
ATOM 636 N N . GLU A 1 86 ? 6.844 -6.924 -7.165 1.00 75.56 86 GLU A N 1
ATOM 637 C CA . GLU A 1 86 ? 6.476 -5.976 -8.208 1.00 75.56 86 GLU A CA 1
ATOM 638 C C . GLU A 1 86 ? 4.992 -5.624 -8.104 1.00 75.56 86 GLU A C 1
ATOM 640 O O . GLU A 1 86 ? 4.141 -6.495 -7.927 1.00 75.56 86 GLU A O 1
ATOM 645 N N . PHE A 1 87 ? 4.678 -4.342 -8.255 1.00 77.25 87 PHE A N 1
ATOM 646 C CA . PHE A 1 87 ? 3.313 -3.845 -8.265 1.00 77.25 87 PHE A CA 1
ATOM 647 C C . PHE A 1 87 ? 2.977 -3.189 -9.5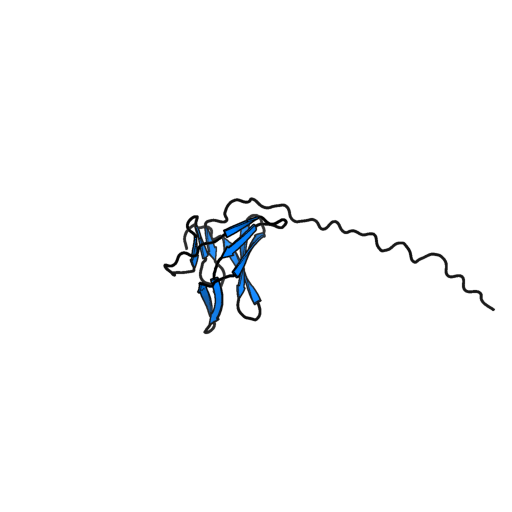94 1.00 77.25 87 PHE A C 1
ATOM 649 O O . PHE A 1 87 ? 3.755 -2.379 -10.098 1.00 77.25 87 PHE A O 1
ATOM 656 N N . ARG A 1 88 ? 1.800 -3.494 -10.137 1.00 72.00 88 ARG A N 1
ATOM 657 C CA . ARG A 1 88 ? 1.320 -2.958 -11.415 1.00 72.00 88 ARG A CA 1
ATOM 658 C C . ARG A 1 88 ? -0.129 -2.497 -11.299 1.00 72.00 88 ARG A C 1
ATOM 660 O O . ARG A 1 88 ? -0.856 -3.078 -10.504 1.00 72.00 88 ARG A O 1
ATOM 667 N N . PRO A 1 89 ? -0.582 -1.507 -12.080 1.00 68.56 89 PRO A N 1
ATOM 668 C CA . PRO A 1 89 ? -2.002 -1.173 -12.168 1.00 68.56 89 PRO A CA 1
ATOM 669 C C . PRO A 1 89 ? -2.825 -2.377 -12.648 1.00 68.56 89 PRO A C 1
ATOM 671 O O . PRO A 1 89 ? -2.352 -3.170 -13.463 1.00 68.56 89 PRO A O 1
ATOM 674 N N . ALA A 1 90 ? -4.053 -2.525 -12.155 1.00 69.75 90 ALA A N 1
ATOM 675 C CA . ALA A 1 90 ? -4.955 -3.602 -12.561 1.00 69.75 90 ALA A CA 1
ATOM 676 C C . ALA A 1 90 ? -6.419 -3.261 -12.290 1.00 69.75 90 ALA A C 1
ATOM 678 O O . ALA A 1 90 ? -6.700 -2.430 -11.443 1.00 69.75 90 ALA A O 1
ATOM 679 N N . ALA A 1 91 ? -7.357 -3.915 -12.978 1.00 57.72 91 ALA A N 1
ATOM 680 C CA . ALA A 1 91 ? -8.762 -3.507 -12.954 1.00 57.72 91 ALA A CA 1
ATOM 681 C C . ALA A 1 91 ? -9.421 -3.587 -11.561 1.00 57.72 91 ALA A C 1
ATOM 683 O O . ALA A 1 91 ? -10.155 -2.669 -11.206 1.00 57.72 91 ALA A O 1
ATOM 684 N N . GLU A 1 92 ? -9.158 -4.626 -10.757 1.00 53.91 92 GLU A N 1
ATOM 685 C CA . GLU A 1 92 ? -9.823 -4.805 -9.456 1.00 53.91 92 GLU A CA 1
ATOM 686 C C . GLU A 1 92 ? -8.961 -5.591 -8.453 1.00 53.91 92 GLU A C 1
ATOM 688 O O . GLU A 1 92 ? -8.754 -6.789 -8.627 1.00 53.91 92 GLU A O 1
ATOM 693 N N . HIS A 1 93 ? -8.506 -4.946 -7.368 1.00 64.62 93 HIS A N 1
ATOM 694 C CA . HIS A 1 93 ? -7.940 -5.616 -6.188 1.00 64.62 93 HIS A CA 1
ATOM 695 C C . HIS A 1 93 ? -8.286 -4.871 -4.890 1.00 64.62 93 HIS A C 1
ATOM 697 O O . HIS A 1 93 ? -8.563 -3.668 -4.869 1.00 64.62 93 HIS A O 1
ATOM 703 N N . PHE A 1 94 ? -8.279 -5.610 -3.780 1.00 57.56 94 PHE A N 1
ATOM 704 C CA . PHE A 1 94 ? -8.710 -5.121 -2.473 1.00 57.56 94 PHE A CA 1
ATOM 705 C C . PHE A 1 94 ? -7.583 -5.235 -1.456 1.00 57.56 94 PHE A C 1
ATOM 707 O O . PHE A 1 94 ? -6.990 -6.300 -1.290 1.00 57.56 94 PHE A O 1
ATOM 714 N N . TYR A 1 95 ? -7.349 -4.148 -0.726 1.00 71.25 95 TYR A N 1
ATOM 715 C CA . TYR A 1 95 ? -6.373 -4.087 0.351 1.00 71.25 95 TYR A CA 1
ATOM 716 C C . TYR A 1 95 ? -7.085 -3.803 1.662 1.00 71.25 95 TYR A C 1
ATOM 718 O O . TYR A 1 95 ? -7.973 -2.949 1.760 1.00 71.25 95 TYR A O 1
ATOM 726 N N . ARG A 1 96 ? -6.707 -4.539 2.703 1.00 65.12 96 ARG A N 1
ATOM 727 C CA . ARG A 1 96 ? -7.335 -4.377 4.011 1.00 65.12 96 ARG A CA 1
ATOM 728 C C . ARG A 1 96 ? -6.500 -3.436 4.858 1.00 65.12 96 ARG A C 1
ATOM 730 O O . ARG A 1 96 ? -5.314 -3.685 5.065 1.00 65.12 96 ARG A O 1
ATOM 737 N N . VAL A 1 97 ? -7.129 -2.391 5.384 1.00 70.12 97 VAL A N 1
ATOM 738 C CA . VAL A 1 97 ? -6.502 -1.551 6.399 1.00 70.12 97 VAL A CA 1
ATOM 739 C C . VAL A 1 97 ? -6.894 -2.099 7.763 1.00 70.12 97 VAL A C 1
ATOM 741 O O . VAL A 1 97 ? -8.070 -2.214 8.106 1.00 70.12 97 VAL A O 1
ATOM 744 N N . LEU A 1 98 ? -5.893 -2.481 8.539 1.00 74.38 98 LEU A N 1
ATOM 745 C CA . LEU A 1 98 ? -6.040 -2.953 9.905 1.00 74.38 98 LEU A CA 1
ATOM 746 C C . LEU A 1 98 ? -5.507 -1.888 10.852 1.00 74.38 98 LEU A C 1
ATOM 748 O O . LEU A 1 98 ? -4.541 -1.205 10.531 1.00 74.38 98 LEU A O 1
ATOM 752 N N . TRP A 1 99 ? -6.093 -1.776 12.039 1.00 74.00 99 TRP A N 1
ATOM 753 C CA . TRP A 1 99 ? -5.464 -1.035 13.125 1.00 74.00 99 TRP A CA 1
ATOM 754 C C . TRP A 1 99 ? -4.842 -2.017 14.095 1.00 74.00 99 TRP A C 1
ATOM 756 O O . TRP A 1 99 ? -5.528 -2.874 14.649 1.00 74.00 99 TRP A O 1
ATOM 766 N N . ARG A 1 100 ? -3.533 -1.889 14.291 1.00 75.38 100 ARG A N 1
ATOM 767 C CA . ARG A 1 100 ? -2.776 -2.643 15.290 1.00 75.38 100 ARG A CA 1
ATOM 768 C C . ARG A 1 100 ? -1.997 -1.640 16.123 1.00 75.38 100 ARG A C 1
ATOM 770 O O . ARG A 1 100 ? -1.406 -0.718 15.569 1.00 75.38 100 ARG A O 1
ATOM 777 N N . GLU A 1 101 ? -2.059 -1.780 17.446 1.00 79.56 101 GLU A N 1
ATOM 778 C CA . GLU A 1 101 ? -1.332 -0.902 18.382 1.00 79.56 101 GLU A CA 1
ATOM 779 C C . GLU A 1 101 ? -1.615 0.601 18.153 1.00 79.56 101 GLU A C 1
ATOM 781 O O . GLU A 1 101 ? -0.733 1.450 18.249 1.00 79.56 101 GLU A O 1
ATOM 786 N N . GLY A 1 102 ? -2.859 0.939 17.787 1.00 74.75 102 GLY A N 1
ATOM 787 C CA . GLY A 1 102 ? -3.283 2.322 17.537 1.00 74.75 102 GLY A CA 1
ATOM 788 C C . GLY A 1 102 ? -2.799 2.934 16.215 1.00 74.75 102 GLY A C 1
ATOM 789 O O . GLY A 1 102 ? -3.012 4.124 15.998 1.00 74.75 102 GLY A O 1
ATOM 790 N N . LYS A 1 103 ? -2.176 2.155 15.318 1.00 78.75 103 LYS A N 1
ATOM 791 C CA . LYS A 1 103 ? -1.658 2.638 14.027 1.00 78.75 103 LYS A CA 1
ATOM 792 C C . LYS A 1 103 ? -2.275 1.885 12.841 1.00 78.75 103 LYS A C 1
ATOM 794 O O . LYS A 1 103 ? -2.535 0.684 12.961 1.00 78.75 103 LYS A O 1
ATOM 799 N N . PRO A 1 104 ? -2.479 2.556 11.690 1.00 82.25 104 PRO A N 1
ATOM 800 C CA . PRO A 1 104 ? -2.934 1.894 10.477 1.00 82.25 104 PRO A CA 1
ATOM 801 C C . PRO A 1 104 ? -1.828 1.008 9.893 1.00 82.25 104 PRO A C 1
ATOM 803 O O . PRO A 1 104 ? -0.662 1.404 9.805 1.00 82.25 104 PRO A O 1
ATOM 806 N N . VAL A 1 105 ? -2.222 -0.187 9.468 1.00 82.69 105 VAL A N 1
ATOM 807 C CA . VAL A 1 105 ? -1.401 -1.184 8.783 1.00 82.69 105 VAL A CA 1
ATOM 808 C C . VAL A 1 105 ? -2.141 -1.609 7.522 1.00 82.69 105 VAL A C 1
ATOM 810 O O . VAL A 1 105 ? -3.289 -2.046 7.597 1.00 82.69 105 VAL A O 1
ATOM 813 N N . ILE A 1 106 ? -1.500 -1.505 6.362 1.00 85.31 106 ILE A N 1
ATOM 814 C CA . ILE A 1 106 ? -2.088 -1.937 5.088 1.00 85.31 106 ILE A CA 1
ATOM 815 C C . ILE A 1 106 ? -1.627 -3.371 4.816 1.00 85.31 106 ILE A C 1
ATOM 817 O O . ILE A 1 106 ? -0.435 -3.654 4.787 1.00 85.31 106 ILE A O 1
ATOM 821 N N . ASN A 1 107 ? -2.565 -4.303 4.673 1.00 82.44 107 ASN A N 1
ATOM 822 C CA . ASN A 1 107 ? -2.268 -5.695 4.337 1.00 82.44 107 ASN A CA 1
ATOM 823 C C . ASN A 1 107 ? -2.360 -5.890 2.828 1.00 82.44 107 ASN A C 1
ATOM 825 O O . ASN A 1 107 ? -3.402 -5.623 2.225 1.00 82.44 107 ASN A O 1
ATOM 829 N N . VAL A 1 108 ? -1.272 -6.385 2.249 1.00 81.06 108 VAL A N 1
ATOM 830 C CA . VAL A 1 108 ? -1.168 -6.714 0.830 1.00 81.06 108 VAL A CA 1
ATOM 831 C C . VAL A 1 108 ? -0.863 -8.197 0.680 1.00 81.06 108 VAL A C 1
ATOM 833 O O . VAL A 1 108 ? 0.122 -8.665 1.243 1.00 81.06 108 VAL A O 1
ATOM 836 N N . ALA A 1 109 ? -1.673 -8.917 -0.095 1.00 80.00 109 ALA A N 1
ATOM 837 C CA . ALA A 1 109 ? -1.367 -10.279 -0.524 1.00 80.00 109 ALA A CA 1
ATOM 838 C C . ALA A 1 109 ? -0.624 -10.268 -1.873 1.00 80.00 109 ALA A C 1
ATOM 840 O O . ALA A 1 109 ? -0.974 -9.492 -2.763 1.00 80.00 109 ALA A O 1
ATOM 841 N N . PHE A 1 110 ? 0.381 -11.133 -2.016 1.00 75.12 110 PHE A N 1
ATOM 842 C CA . PHE A 1 110 ? 1.258 -11.224 -3.184 1.00 75.12 110 PHE A CA 1
ATOM 843 C C . PHE A 1 110 ? 1.310 -12.637 -3.753 1.00 75.12 110 PHE A C 1
ATOM 845 O O . PHE A 1 110 ? 1.462 -13.609 -3.008 1.00 75.12 110 PHE A O 1
ATOM 852 N N . GLY A 1 111 ? 1.313 -12.719 -5.087 1.00 69.31 111 GLY A N 1
ATOM 853 C CA . GLY A 1 111 ? 1.517 -13.971 -5.813 1.00 69.31 111 GLY A CA 1
ATOM 854 C C . GLY A 1 111 ? 0.395 -15.005 -5.614 1.00 69.31 111 GLY A C 1
ATOM 855 O O . GLY A 1 111 ? -0.575 -14.750 -4.898 1.00 69.31 111 GLY A O 1
ATOM 856 N N . PRO A 1 112 ? 0.505 -16.179 -6.261 1.00 68.50 112 PRO A N 1
ATOM 857 C CA . PRO A 1 112 ? -0.514 -17.231 -6.194 1.00 68.50 112 PRO A CA 1
ATOM 858 C C . PRO A 1 112 ? -0.640 -17.859 -4.7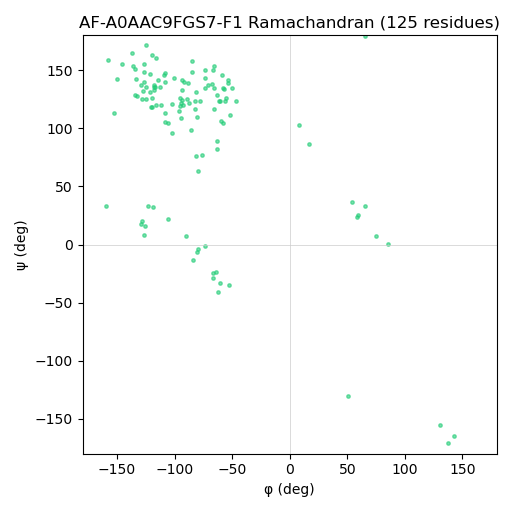98 1.00 68.50 112 PRO A C 1
ATOM 860 O O . PRO A 1 112 ? -1.732 -18.264 -4.412 1.00 68.50 112 PRO A O 1
ATOM 863 N N . ASP A 1 113 ? 0.447 -17.875 -4.023 1.00 75.00 113 ASP A N 1
ATOM 864 C CA . ASP A 1 113 ? 0.474 -18.426 -2.662 1.00 75.00 113 ASP A CA 1
ATOM 865 C C . ASP A 1 113 ? -0.110 -17.463 -1.613 1.00 75.00 113 ASP A C 1
ATOM 867 O O . ASP A 1 113 ? -0.213 -17.803 -0.434 1.00 75.00 113 ASP A O 1
ATOM 871 N N . GLY A 1 114 ? -0.483 -16.243 -2.021 1.00 72.81 114 GLY A N 1
ATOM 872 C CA . GLY A 1 114 ? -1.145 -15.270 -1.155 1.00 72.81 114 GLY A CA 1
ATOM 873 C C . GLY A 1 114 ? -0.277 -14.780 0.004 1.00 72.81 114 GLY A C 1
ATOM 874 O O . GLY A 1 114 ? -0.806 -14.495 1.078 1.00 72.81 114 GLY A O 1
ATOM 875 N N . ILE A 1 115 ? 1.044 -14.671 -0.188 1.00 80.50 115 ILE A N 1
ATOM 876 C CA . ILE A 1 115 ? 1.970 -14.181 0.844 1.00 80.50 115 ILE A CA 1
ATOM 877 C C . ILE A 1 115 ? 1.506 -12.798 1.295 1.00 80.50 115 ILE A C 1
ATOM 879 O O . ILE A 1 115 ? 1.397 -11.894 0.475 1.00 80.50 115 ILE A O 1
ATOM 883 N N . ILE A 1 116 ? 1.252 -12.610 2.591 1.00 83.00 116 ILE A N 1
ATOM 884 C CA . ILE A 1 116 ? 0.778 -11.329 3.128 1.00 83.00 116 ILE A CA 1
ATOM 885 C C . ILE A 1 116 ? 1.969 -10.494 3.617 1.00 83.00 116 ILE A C 1
ATOM 887 O O . ILE A 1 116 ? 2.826 -10.993 4.354 1.00 83.00 116 ILE A O 1
ATOM 891 N N . ARG A 1 117 ? 2.020 -9.207 3.251 1.00 85.38 117 ARG A N 1
ATOM 892 C CA . ARG A 1 117 ? 2.889 -8.208 3.894 1.00 85.38 117 ARG A CA 1
ATOM 893 C C . ARG A 1 117 ? 2.078 -7.141 4.607 1.00 85.38 117 ARG A C 1
ATOM 895 O O . ARG A 1 117 ? 1.072 -6.646 4.098 1.00 85.38 117 ARG A O 1
ATOM 902 N N . ASP A 1 118 ? 2.606 -6.758 5.762 1.00 89.75 118 ASP A N 1
ATOM 903 C CA . ASP A 1 118 ? 2.125 -5.654 6.576 1.00 89.75 118 ASP A CA 1
ATOM 904 C C . ASP A 1 118 ? 2.917 -4.387 6.251 1.00 89.75 118 ASP A C 1
ATOM 906 O O . ASP A 1 118 ? 4.081 -4.241 6.627 1.00 89.75 118 ASP A O 1
ATOM 910 N N . TYR A 1 119 ? 2.259 -3.450 5.585 1.00 90.31 119 TYR A N 1
ATOM 911 C CA . TYR A 1 119 ? 2.759 -2.106 5.355 1.00 90.31 119 TYR A CA 1
ATOM 912 C C . TYR A 1 119 ? 2.489 -1.234 6.570 1.00 90.31 119 TYR A C 1
ATOM 914 O O . TYR A 1 119 ? 1.335 -0.973 6.923 1.00 90.31 119 TYR A O 1
ATOM 922 N N . LYS A 1 120 ? 3.558 -0.766 7.209 1.00 92.19 120 LYS A N 1
ATOM 923 C CA . LYS A 1 120 ? 3.481 0.073 8.406 1.00 92.19 120 LYS A CA 1
ATOM 924 C C . LYS A 1 120 ? 3.684 1.530 8.032 1.00 92.19 120 LYS A C 1
ATOM 92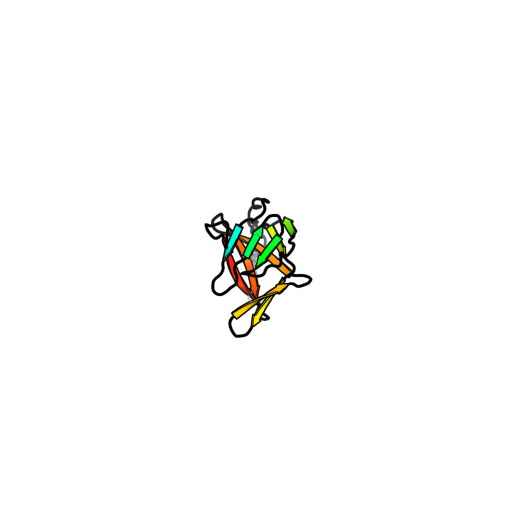6 O O . LYS A 1 120 ? 4.495 1.844 7.163 1.00 92.19 120 LYS A O 1
ATOM 931 N N . ARG A 1 121 ? 2.961 2.418 8.715 1.00 89.94 121 ARG A N 1
ATOM 932 C CA . ARG A 1 121 ? 3.106 3.862 8.530 1.00 89.94 121 ARG A CA 1
ATOM 933 C C . ARG A 1 121 ? 4.528 4.294 8.890 1.00 89.94 121 ARG A C 1
ATOM 935 O O . ARG A 1 121 ? 4.982 4.040 10.008 1.00 89.94 121 ARG A O 1
ATOM 942 N N . HIS A 1 122 ? 5.209 4.937 7.951 1.00 91.75 122 HIS A N 1
ATOM 943 C CA . HIS A 1 122 ? 6.509 5.553 8.186 1.00 91.75 122 HIS A CA 1
ATOM 944 C C . HIS A 1 122 ? 6.325 6.837 9.024 1.00 91.75 122 HIS A C 1
ATOM 946 O O . HIS A 1 122 ? 5.261 7.459 8.945 1.00 91.75 122 HIS A O 1
ATOM 952 N N . PRO A 1 123 ? 7.303 7.243 9.859 1.00 87.25 123 PRO A N 1
ATOM 953 C CA . PRO A 1 123 ? 7.199 8.478 10.644 1.00 87.25 123 PRO A CA 1
ATOM 954 C C . PRO A 1 123 ? 7.061 9.727 9.769 1.00 87.25 123 PRO A C 1
ATOM 956 O O . PRO A 1 123 ? 6.381 10.682 10.140 1.00 87.25 123 PRO A O 1
ATOM 959 N N . GLU A 1 124 ? 7.698 9.703 8.601 1.00 86.50 124 GLU A N 1
ATOM 960 C CA . GLU A 1 124 ? 7.637 10.777 7.618 1.00 86.50 124 GLU A CA 1
ATOM 961 C C . GLU A 1 124 ? 6.412 10.627 6.715 1.00 86.50 124 GLU A C 1
ATOM 963 O O . GLU A 1 124 ? 5.964 9.524 6.405 1.00 86.50 124 GLU A O 1
ATOM 968 N N . ASN A 1 125 ? 5.874 11.755 6.251 1.00 79.56 125 ASN A N 1
ATOM 969 C CA . ASN A 1 125 ? 4.757 11.751 5.305 1.00 79.56 125 ASN A CA 1
ATOM 970 C C . ASN A 1 125 ? 5.207 11.514 3.853 1.00 79.56 125 ASN A C 1
ATOM 972 O O . ASN A 1 125 ? 4.345 11.379 2.981 1.00 79.56 125 ASN A O 1
ATOM 976 N N . ASP A 1 126 ? 6.521 11.471 3.601 1.00 81.56 126 ASP A N 1
ATOM 977 C CA . ASP A 1 126 ? 7.105 11.298 2.275 1.00 81.56 126 ASP A CA 1
ATOM 978 C C . ASP A 1 126 ? 8.071 10.110 2.213 1.00 81.56 126 ASP A C 1
ATOM 980 O O . ASP A 1 126 ? 8.997 10.005 3.007 1.00 81.56 126 ASP A O 1
ATOM 984 N N . CYS A 1 127 ? 7.800 9.221 1.260 1.00 82.94 127 CYS A N 1
ATOM 985 C CA . CYS A 1 127 ? 8.643 8.162 0.709 1.00 82.94 127 CYS A CA 1
ATOM 986 C C . CYS A 1 127 ? 8.121 7.930 -0.715 1.00 82.94 127 CYS A C 1
ATOM 988 O O . CYS A 1 127 ? 6.891 7.811 -0.858 1.00 82.94 127 CYS A O 1
#

pLDDT: mean 73.28, std 13.37, range [42.78, 92.38]

Secondary structure (DSSP, 8-state):
-------S-SSSSS-------PPPPPP-S---EEEEETTEEEEEEETTEEEETT----B--EEEEETTEEEEE--EEEEEETTEEEEEE-S--EEEEEEETTEEEEEEEETTTTEEEEEEEPSSS--

Radius of gyration: 22.65 Å; Cα contacts (8 Å, |Δi|>4): 227; chains: 1; bounding box: 45×72×48 Å

Sequence (127 aa):
MIQRSYPLLAALFLSSCSSVDEPRAVDPAPVLGCYVAVDAPALRVRHTGIRIGQNPEVLPFRYEKRKVGMVLAIPMVASVSGGGLEFRPAAEHFYRVLWREGKPVINVAFGPDGIIRDYKRHPENDC